Protein AF-A0AAV1JZH8-F1 (afdb_monomer_lite)

Radius of gyration: 17.76 Å; chains: 1; bounding box: 53×22×34 Å

Organism: NCBI:txid320188

Structure (mmCIF, N/CA/C/O backbone):
data_AF-A0AAV1JZH8-F1
#
_entry.id   AF-A0AAV1JZH8-F1
#
loop_
_atom_site.group_PDB
_atom_site.id
_atom_site.type_symbol
_atom_site.label_atom_id
_atom_site.label_alt_id
_atom_site.label_comp_id
_atom_site.label_asym_id
_atom_site.label_entity_id
_atom_site.label_seq_id
_atom_site.pdbx_PDB_ins_code
_atom_site.Cartn_x
_atom_site.Cartn_y
_atom_site.Cartn_z
_atom_site.occupancy
_atom_site.B_iso_or_equiv
_atom_site.auth_seq_id
_atom_site.auth_comp_id
_atom_site.auth_asym_id
_atom_site.auth_atom_id
_atom_site.pdbx_PDB_model_num
ATOM 1 N N . MET A 1 1 ? 17.231 -4.156 -9.363 1.00 76.31 1 MET A N 1
ATOM 2 C CA . MET A 1 1 ? 16.374 -5.306 -8.997 1.00 76.31 1 MET A CA 1
ATOM 3 C C . MET A 1 1 ? 15.037 -5.350 -9.743 1.00 76.31 1 MET A C 1
ATOM 5 O O . MET A 1 1 ? 14.865 -6.293 -10.503 1.00 76.31 1 MET A O 1
ATOM 9 N N . PRO A 1 2 ? 14.089 -4.387 -9.628 1.00 82.50 2 PRO A N 1
ATOM 10 C CA . PRO A 1 2 ? 12.781 -4.537 -10.291 1.00 82.50 2 PRO A CA 1
ATOM 11 C C . PRO A 1 2 ? 12.890 -4.527 -11.824 1.00 82.50 2 PRO A C 1
ATOM 13 O O . PRO A 1 2 ? 12.332 -5.389 -12.491 1.00 82.50 2 PRO A O 1
ATOM 16 N N . LYS A 1 3 ? 13.713 -3.627 -12.375 1.00 83.88 3 LYS A N 1
ATOM 17 C CA . LYS A 1 3 ? 14.014 -3.569 -13.810 1.00 83.88 3 LYS A CA 1
ATOM 18 C C . LYS A 1 3 ? 14.647 -4.858 -14.345 1.00 83.88 3 LYS A C 1
ATOM 20 O O . LYS A 1 3 ? 14.276 -5.288 -15.430 1.00 83.88 3 LYS A O 1
ATOM 25 N N . GLU A 1 4 ? 15.575 -5.481 -13.611 1.00 87.25 4 GLU A N 1
ATOM 26 C CA . GLU A 1 4 ? 16.209 -6.738 -14.049 1.00 87.25 4 GLU A CA 1
ATOM 27 C C . GLU A 1 4 ? 15.197 -7.887 -14.119 1.00 87.25 4 GLU A C 1
ATOM 29 O O . GLU A 1 4 ? 15.173 -8.601 -15.116 1.00 87.25 4 GLU A O 1
ATOM 34 N N . ILE A 1 5 ? 1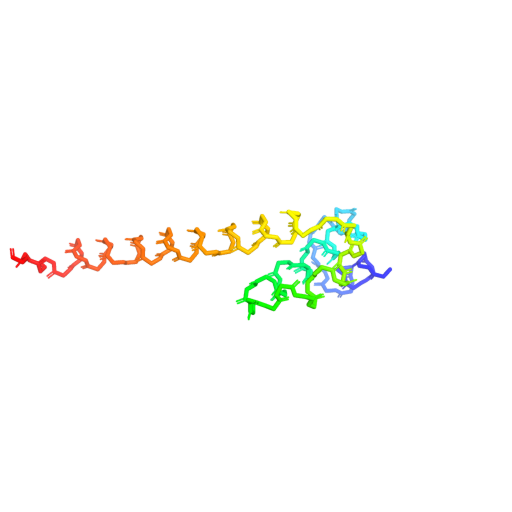4.322 -8.023 -13.113 1.00 87.56 5 ILE A N 1
ATOM 35 C CA . ILE A 1 5 ? 13.259 -9.044 -13.091 1.00 87.56 5 ILE A CA 1
ATOM 36 C C . ILE A 1 5 ? 12.326 -8.864 -14.293 1.00 87.56 5 ILE A C 1
ATOM 38 O O . ILE A 1 5 ? 12.032 -9.810 -15.013 1.00 87.56 5 ILE A O 1
ATOM 42 N N . VAL A 1 6 ? 11.886 -7.632 -14.534 1.00 88.38 6 VAL A N 1
ATOM 43 C CA . VAL A 1 6 ? 10.933 -7.298 -15.600 1.00 88.38 6 VAL A CA 1
ATOM 44 C C . VAL A 1 6 ? 11.570 -7.450 -16.986 1.00 88.38 6 VAL A C 1
ATOM 46 O O . VAL A 1 6 ? 10.914 -7.925 -17.908 1.00 88.38 6 VAL A O 1
ATOM 49 N N . THR A 1 7 ? 12.863 -7.131 -17.116 1.00 88.62 7 THR A N 1
ATOM 50 C CA . THR A 1 7 ? 13.645 -7.381 -18.340 1.00 88.62 7 THR A CA 1
ATOM 51 C C . THR A 1 7 ? 13.786 -8.879 -18.599 1.00 88.62 7 THR A C 1
ATOM 53 O O . THR A 1 7 ? 13.570 -9.322 -19.718 1.00 88.62 7 THR A O 1
ATOM 56 N N . PHE A 1 8 ? 14.094 -9.673 -17.568 1.00 91.94 8 PHE A N 1
ATOM 57 C CA . PHE A 1 8 ? 14.171 -11.131 -17.677 1.00 91.94 8 PHE A CA 1
ATOM 58 C C . PHE A 1 8 ? 12.829 -11.753 -18.097 1.00 91.94 8 PHE A C 1
ATOM 60 O O . PHE A 1 8 ? 12.801 -12.674 -18.908 1.00 91.94 8 PHE A O 1
ATOM 67 N N . LEU A 1 9 ? 11.716 -11.221 -17.587 1.00 92.56 9 LEU A N 1
ATOM 68 C CA . LEU A 1 9 ? 10.360 -11.654 -17.936 1.00 92.56 9 LEU A CA 1
ATOM 69 C C . LEU A 1 9 ? 9.846 -11.082 -19.275 1.00 92.56 9 LEU A C 1
ATOM 71 O O . LEU A 1 9 ? 8.714 -11.378 -19.650 1.00 92.56 9 LEU A O 1
ATOM 75 N N . ASN A 1 10 ? 10.648 -10.289 -20.002 1.00 91.12 10 ASN A N 1
ATOM 76 C CA . ASN A 1 10 ? 10.274 -9.614 -21.255 1.00 91.12 10 ASN A CA 1
ATOM 77 C C . ASN A 1 10 ? 8.991 -8.768 -21.164 1.00 91.12 10 ASN A C 1
ATOM 79 O O . ASN A 1 10 ? 8.209 -8.686 -22.113 1.00 91.12 10 ASN A O 1
ATOM 83 N N . PHE A 1 11 ? 8.765 -8.110 -20.027 1.00 87.12 11 PHE A N 1
ATOM 84 C CA . PHE A 1 11 ? 7.645 -7.185 -19.895 1.00 87.12 11 PHE A CA 1
ATOM 85 C C . PHE A 1 11 ? 7.922 -5.848 -20.604 1.00 87.12 11 PHE A C 1
ATOM 87 O O . PHE A 1 11 ? 9.061 -5.361 -20.596 1.00 87.12 11 PHE A O 1
ATOM 94 N N . PRO A 1 12 ? 6.886 -5.225 -21.198 1.00 86.44 12 PRO A N 1
ATOM 95 C CA . PRO A 1 12 ? 7.012 -3.907 -21.805 1.00 86.44 12 PRO A CA 1
ATOM 96 C C . PRO A 1 12 ? 7.370 -2.850 -20.751 1.00 86.44 12 PRO A C 1
ATOM 98 O O . PRO A 1 12 ? 7.077 -3.005 -19.568 1.00 86.44 12 PRO A O 1
ATOM 101 N N . GLU A 1 13 ? 8.010 -1.765 -21.193 1.00 85.81 13 GLU A N 1
ATOM 102 C CA . GLU A 1 13 ? 8.303 -0.594 -20.355 1.00 85.81 13 GLU A CA 1
ATOM 103 C C . GLU A 1 13 ? 9.076 -0.906 -19.057 1.00 85.81 13 GLU A C 1
ATOM 105 O O . GLU A 1 13 ? 8.865 -0.282 -18.020 1.00 85.81 13 GLU A O 1
ATOM 110 N N . ALA A 1 14 ? 10.061 -1.814 -19.100 1.00 84.06 14 ALA A N 1
ATOM 111 C CA . ALA A 1 14 ? 10.873 -2.191 -17.930 1.00 84.06 14 ALA A CA 1
ATOM 112 C C . ALA A 1 14 ? 11.502 -1.007 -17.158 1.00 84.06 14 ALA A C 1
ATOM 114 O O . ALA A 1 14 ? 11.830 -1.123 -15.977 1.00 84.06 14 ALA A O 1
ATOM 115 N N . ARG A 1 15 ? 11.658 0.151 -17.812 1.00 83.44 15 ARG A N 1
ATOM 116 C CA . ARG A 1 15 ? 12.109 1.415 -17.207 1.00 83.44 15 ARG A CA 1
ATOM 117 C C . ARG A 1 15 ? 11.131 2.013 -16.186 1.00 83.44 15 ARG A C 1
ATOM 119 O O . ARG A 1 15 ? 11.581 2.730 -15.297 1.00 83.44 15 ARG A O 1
ATOM 126 N N . GLU A 1 16 ? 9.838 1.722 -16.292 1.00 84.25 16 GLU A N 1
ATOM 127 C CA . GLU A 1 16 ? 8.793 2.231 -15.391 1.00 84.25 16 GLU A CA 1
ATOM 128 C C . GLU A 1 16 ? 8.746 1.458 -14.066 1.00 84.25 16 GLU A C 1
ATOM 130 O O . GLU A 1 16 ? 8.309 1.975 -13.033 1.00 84.25 16 GLU A O 1
ATOM 135 N N . TYR A 1 17 ? 9.294 0.240 -14.059 1.00 82.75 17 TYR A N 1
ATOM 136 C CA . TYR A 1 17 ? 9.398 -0.615 -12.884 1.00 82.75 17 TYR A CA 1
ATOM 137 C C . TYR A 1 17 ? 10.565 -0.169 -12.002 1.00 82.75 17 TYR A C 1
ATOM 139 O O . TYR A 1 17 ? 11.669 -0.721 -11.994 1.00 82.75 17 TYR A O 1
ATOM 147 N N . THR A 1 18 ? 10.308 0.891 -11.245 1.00 88.50 18 THR A N 1
ATOM 148 C CA . THR A 1 18 ? 11.241 1.474 -10.279 1.00 88.50 18 THR A CA 1
ATOM 149 C C . THR A 1 18 ? 11.091 0.833 -8.898 1.00 88.50 18 THR A C 1
ATOM 151 O O . THR A 1 18 ? 10.086 0.189 -8.590 1.00 88.50 18 THR A O 1
ATOM 154 N N . GLY A 1 19 ? 12.051 1.076 -7.999 1.00 86.75 19 GLY A N 1
ATOM 155 C CA . GLY A 1 19 ? 11.916 0.672 -6.594 1.00 86.75 19 GLY A CA 1
ATOM 156 C C . GLY A 1 19 ? 10.661 1.238 -5.914 1.00 86.75 19 GLY A C 1
ATOM 157 O O . GLY A 1 19 ? 10.103 0.596 -5.031 1.00 86.75 19 GLY A O 1
ATOM 158 N N . TYR A 1 20 ? 10.170 2.401 -6.358 1.00 86.94 20 TYR A N 1
ATOM 159 C CA . TYR A 1 20 ? 8.921 2.980 -5.865 1.00 86.94 20 TYR A CA 1
ATOM 160 C C . TYR A 1 20 ? 7.705 2.117 -6.231 1.00 86.94 20 TYR A C 1
ATOM 162 O O . TYR A 1 20 ? 6.916 1.789 -5.347 1.00 86.94 20 TYR A O 1
ATOM 170 N N . SER A 1 21 ? 7.597 1.684 -7.494 1.00 86.94 21 SER A N 1
ATOM 171 C CA . SER A 1 21 ? 6.514 0.795 -7.954 1.00 86.94 21 SER A CA 1
ATOM 172 C C . SER A 1 21 ? 6.494 -0.537 -7.194 1.00 86.94 21 SER A C 1
ATOM 174 O O . SER A 1 21 ? 5.431 -1.019 -6.800 1.00 86.94 21 SER A O 1
ATOM 176 N N . PHE A 1 22 ? 7.676 -1.082 -6.892 1.00 88.44 22 PHE A N 1
ATOM 177 C CA . PHE A 1 22 ? 7.823 -2.317 -6.127 1.00 88.44 22 PHE A CA 1
ATOM 178 C C . PHE A 1 22 ? 7.362 -2.147 -4.672 1.00 88.44 22 PHE A C 1
ATOM 180 O O . PHE A 1 22 ? 6.575 -2.951 -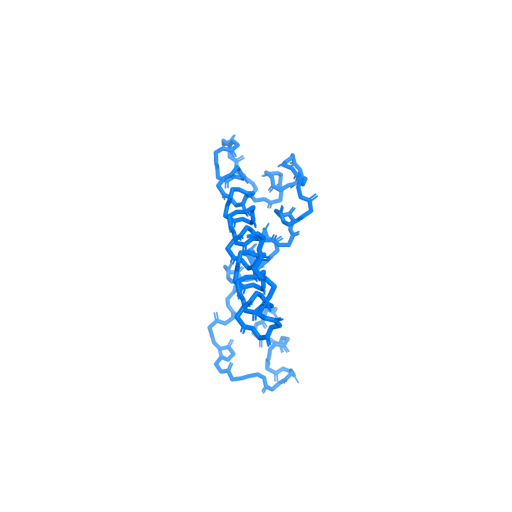4.177 1.00 88.44 22 PHE A O 1
ATOM 187 N N . ARG A 1 23 ? 7.772 -1.057 -4.000 1.00 90.81 23 ARG A N 1
ATOM 188 C CA . ARG A 1 23 ? 7.304 -0.736 -2.638 1.00 90.81 23 ARG A CA 1
ATOM 189 C C . ARG A 1 23 ? 5.793 -0.519 -2.581 1.00 90.81 23 ARG A C 1
ATOM 191 O O . ARG A 1 23 ? 5.149 -1.048 -1.683 1.00 90.81 23 ARG A O 1
ATOM 198 N N . ARG A 1 24 ? 5.226 0.223 -3.540 1.00 91.44 24 ARG A N 1
ATOM 199 C CA . ARG A 1 24 ? 3.770 0.430 -3.656 1.00 91.44 24 ARG A CA 1
ATOM 200 C C . ARG A 1 24 ? 3.033 -0.896 -3.815 1.00 91.44 24 ARG A C 1
ATOM 202 O O . ARG A 1 24 ? 2.088 -1.141 -3.079 1.00 91.44 24 ARG A O 1
ATOM 209 N N . SER A 1 25 ? 3.499 -1.763 -4.712 1.00 92.06 25 SER A N 1
ATOM 210 C CA . SER A 1 25 ? 2.889 -3.081 -4.936 1.00 92.06 25 SER A CA 1
ATOM 211 C C . SER A 1 25 ? 2.937 -3.952 -3.676 1.00 92.06 25 SER A C 1
ATOM 213 O O . SER A 1 25 ? 1.939 -4.558 -3.304 1.00 92.06 25 SER A O 1
ATOM 215 N N . SER A 1 26 ? 4.068 -3.953 -2.966 1.00 93.06 26 SER A N 1
ATOM 216 C CA . SER A 1 26 ? 4.218 -4.669 -1.694 1.00 93.06 26 SER A CA 1
ATOM 217 C C . SER A 1 26 ? 3.293 -4.125 -0.593 1.00 93.06 26 SER A C 1
ATOM 219 O O . SER A 1 26 ? 2.667 -4.899 0.130 1.00 93.06 26 SER A O 1
ATOM 221 N N . ALA A 1 27 ? 3.143 -2.800 -0.490 1.00 95.06 27 ALA A N 1
ATOM 222 C CA . ALA A 1 27 ? 2.205 -2.174 0.442 1.00 95.06 27 ALA A CA 1
ATOM 223 C C . ALA A 1 27 ? 0.741 -2.533 0.131 1.00 95.06 27 ALA A C 1
ATOM 225 O O . ALA A 1 27 ? -0.005 -2.841 1.055 1.00 95.06 27 ALA A O 1
ATOM 226 N N . ILE A 1 28 ? 0.344 -2.556 -1.148 1.00 95.00 28 ILE A N 1
ATOM 227 C CA . ILE A 1 28 ? -1.004 -2.977 -1.572 1.00 95.00 28 ILE A CA 1
ATOM 228 C C . ILE A 1 28 ? -1.271 -4.430 -1.155 1.00 95.00 28 ILE A C 1
ATOM 230 O O . ILE A 1 28 ? -2.279 -4.697 -0.510 1.00 95.00 28 ILE A O 1
ATOM 234 N N . LEU A 1 29 ? -0.338 -5.353 -1.423 1.00 94.50 29 LEU A N 1
ATOM 235 C CA . LEU A 1 29 ? -0.479 -6.762 -1.023 1.00 94.50 29 LEU A CA 1
ATOM 236 C C . LEU A 1 29 ? -0.654 -6.925 0.494 1.00 94.50 29 LEU A C 1
ATOM 238 O O . LEU A 1 29 ? -1.454 -7.736 0.959 1.00 94.50 29 LEU A O 1
ATOM 242 N N . LEU A 1 30 ? 0.081 -6.140 1.285 1.00 95.25 30 LEU A N 1
A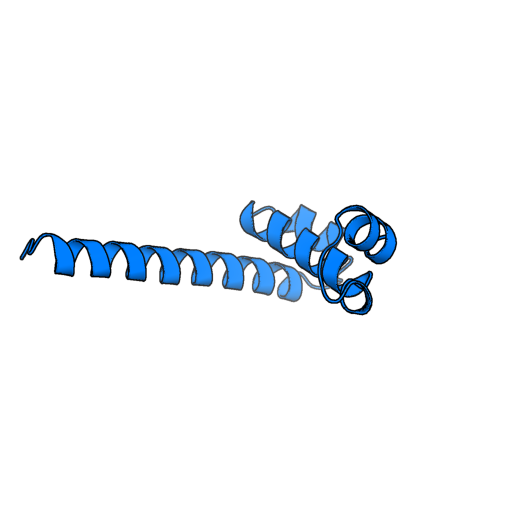TOM 243 C CA . LEU A 1 30 ? -0.070 -6.134 2.739 1.00 95.25 30 LEU A CA 1
ATOM 244 C C . LEU A 1 30 ? -1.395 -5.502 3.184 1.00 95.25 30 LEU A C 1
ATOM 246 O O . LEU A 1 30 ? -2.001 -5.989 4.139 1.00 95.25 30 LEU A O 1
ATOM 250 N N . ALA A 1 31 ? -1.868 -4.462 2.503 1.00 96.00 31 ALA A N 1
ATOM 251 C CA . ALA A 1 31 ? -3.159 -3.842 2.780 1.00 96.00 31 ALA A CA 1
ATOM 252 C C . ALA A 1 31 ? -4.327 -4.797 2.511 1.00 96.00 31 ALA A C 1
ATOM 254 O O . ALA A 1 31 ? -5.239 -4.888 3.333 1.00 96.00 31 ALA A O 1
ATOM 255 N N . ASP A 1 32 ? -4.247 -5.588 1.439 1.00 94.56 32 ASP A N 1
ATOM 256 C CA . ASP A 1 32 ? -5.247 -6.607 1.110 1.00 94.56 32 ASP A CA 1
ATOM 257 C C . ASP A 1 32 ? -5.370 -7.687 2.196 1.00 94.56 32 ASP A C 1
ATOM 259 O O . ASP A 1 32 ? -6.461 -8.224 2.405 1.00 94.56 32 ASP A O 1
ATOM 263 N N . SER A 1 33 ? -4.290 -7.948 2.945 1.00 92.25 33 SER A N 1
ATOM 264 C CA . SER A 1 33 ? -4.295 -8.857 4.102 1.00 92.25 33 SER A CA 1
ATOM 265 C C . SER A 1 33 ? -4.921 -8.263 5.376 1.00 92.25 33 SER A C 1
ATOM 267 O O . SER A 1 33 ? -5.167 -8.993 6.333 1.00 92.25 33 SER A O 1
ATOM 269 N N . GLY A 1 34 ? -5.160 -6.945 5.424 1.00 88.62 34 GLY A N 1
ATOM 270 C CA . GLY A 1 34 ? -5.701 -6.239 6.595 1.00 88.62 34 GLY A CA 1
ATOM 271 C C . GLY A 1 34 ? -4.711 -6.038 7.753 1.00 88.62 34 GLY A C 1
ATOM 272 O O . GLY A 1 34 ? -5.092 -5.559 8.822 1.00 88.62 34 GLY A O 1
ATOM 273 N N . ALA A 1 35 ? -3.432 -6.377 7.577 1.00 91.50 35 ALA A N 1
ATOM 274 C CA . ALA A 1 35 ? -2.428 -6.315 8.638 1.00 91.50 35 ALA A CA 1
ATOM 275 C C . ALA A 1 35 ? -1.852 -4.894 8.843 1.00 91.50 35 ALA A C 1
ATOM 277 O O . ALA A 1 35 ? -0.717 -4.614 8.452 1.00 91.50 35 ALA A O 1
ATOM 278 N N . LEU A 1 36 ? -2.599 -4.001 9.510 1.00 92.62 36 LEU A N 1
ATOM 279 C CA . LEU A 1 36 ? -2.236 -2.582 9.705 1.00 92.62 36 LEU A CA 1
ATOM 280 C C . LEU A 1 36 ? -0.829 -2.362 10.290 1.00 92.62 36 LEU A C 1
ATOM 282 O O . LEU A 1 36 ? -0.048 -1.578 9.751 1.00 92.62 36 LEU A O 1
ATOM 286 N N . LEU A 1 37 ? -0.481 -3.043 11.387 1.00 92.62 37 LEU A N 1
ATOM 287 C CA . LEU A 1 37 ? 0.818 -2.852 12.048 1.00 92.62 37 LEU A CA 1
ATOM 288 C C . LEU A 1 37 ? 1.983 -3.315 11.163 1.00 92.62 37 LEU A C 1
ATOM 290 O O . LEU A 1 37 ? 3.017 -2.649 11.098 1.00 92.62 37 LEU A O 1
ATOM 294 N N . THR A 1 38 ? 1.809 -4.441 10.471 1.00 95.06 38 THR A N 1
ATOM 295 C CA . THR A 1 38 ? 2.796 -4.979 9.528 1.00 95.06 38 THR A CA 1
ATOM 296 C C . THR A 1 38 ? 2.978 -4.034 8.349 1.00 95.06 38 THR A C 1
ATOM 298 O O . THR A 1 38 ? 4.109 -3.704 8.007 1.00 95.06 38 THR A O 1
ATOM 301 N N . LEU A 1 39 ? 1.877 -3.536 7.785 1.00 95.75 39 LEU A N 1
ATOM 302 C CA . LEU A 1 39 ? 1.876 -2.567 6.697 1.00 95.75 39 LEU A CA 1
ATOM 303 C C . LEU A 1 39 ? 2.569 -1.257 7.099 1.00 95.75 39 LEU A C 1
ATOM 305 O O . LEU A 1 39 ? 3.443 -0.778 6.379 1.00 95.75 39 LEU A O 1
ATOM 309 N N . LYS A 1 40 ? 2.260 -0.717 8.284 1.00 95.56 40 LYS A N 1
ATOM 310 C CA . LYS A 1 40 ? 2.908 0.491 8.813 1.00 95.56 40 LYS A CA 1
ATOM 311 C C . LYS A 1 40 ? 4.418 0.310 8.976 1.00 95.56 40 LYS A C 1
ATOM 313 O O . LYS A 1 40 ? 5.189 1.170 8.552 1.00 95.56 40 LYS A O 1
ATOM 318 N N . ARG A 1 41 ? 4.843 -0.815 9.564 1.00 94.94 41 ARG A N 1
ATOM 319 C CA . ARG A 1 41 ? 6.266 -1.160 9.724 1.00 94.94 41 ARG A CA 1
ATOM 320 C C . ARG A 1 41 ? 6.956 -1.340 8.374 1.00 94.94 41 ARG A C 1
ATOM 322 O O . ARG A 1 41 ? 8.062 -0.844 8.202 1.00 94.94 41 ARG A O 1
ATOM 329 N N . HIS A 1 42 ? 6.295 -1.999 7.424 1.00 94.25 42 HIS A N 1
ATOM 330 C CA . HIS A 1 42 ? 6.808 -2.217 6.074 1.00 94.25 42 HIS A CA 1
ATOM 331 C C . HIS A 1 42 ? 7.003 -0.904 5.306 1.00 94.25 42 HIS A C 1
ATOM 333 O O . HIS A 1 42 ? 8.031 -0.714 4.660 1.00 94.25 42 HIS A O 1
ATOM 339 N N . GLY A 1 43 ? 6.035 0.010 5.399 1.00 91.75 43 GLY A N 1
ATOM 340 C CA . GLY A 1 43 ? 6.113 1.329 4.773 1.00 91.75 43 GLY A CA 1
ATOM 341 C C . GLY A 1 43 ? 7.072 2.296 5.471 1.00 91.75 43 GLY A C 1
ATOM 342 O O . GLY A 1 43 ? 7.451 3.304 4.878 1.00 91.75 43 GLY A O 1
ATOM 343 N N . GLY A 1 44 ? 7.470 2.005 6.716 1.00 93.50 44 GLY A N 1
ATOM 344 C CA . GLY A 1 44 ? 8.304 2.892 7.529 1.00 93.50 44 GLY A CA 1
ATOM 345 C C . GLY A 1 44 ? 7.606 4.208 7.884 1.00 93.50 44 GLY A C 1
ATOM 346 O O . GLY A 1 44 ? 8.272 5.226 8.067 1.00 93.50 44 GLY A O 1
ATOM 347 N N . TRP A 1 45 ? 6.269 4.220 7.938 1.00 93.88 45 TRP A N 1
ATOM 348 C CA . TRP A 1 45 ? 5.508 5.454 8.132 1.00 93.88 45 TRP A CA 1
ATOM 349 C C . TRP A 1 45 ? 5.378 5.828 9.616 1.00 93.88 45 TRP A C 1
ATOM 351 O O . TRP A 1 45 ? 5.040 4.972 10.441 1.00 93.88 45 TRP A O 1
ATOM 361 N N . PRO A 1 46 ? 5.586 7.112 9.973 1.00 89.12 46 PRO A N 1
ATOM 362 C CA . PRO A 1 46 ? 5.495 7.567 11.361 1.00 89.12 46 PRO A CA 1
ATOM 363 C C . PRO A 1 46 ? 4.044 7.554 11.870 1.00 89.12 46 PRO A C 1
ATOM 365 O O . PRO A 1 46 ? 3.757 7.070 12.969 1.00 89.12 46 PRO A O 1
ATOM 368 N N . SER A 1 47 ? 3.103 8.008 11.039 1.00 91.62 47 SER A N 1
ATOM 369 C CA . SER A 1 47 ? 1.666 7.930 11.314 1.00 91.62 47 SER A CA 1
ATOM 370 C C . SER A 1 47 ? 1.062 6.643 10.753 1.00 91.62 47 SER A C 1
ATOM 372 O O . SER A 1 47 ? 1.557 6.081 9.777 1.00 91.62 47 SER A O 1
ATOM 374 N N . SER A 1 48 ? -0.026 6.183 11.371 1.00 93.50 48 SER A N 1
ATOM 375 C CA . SER A 1 48 ? -0.843 5.093 10.829 1.00 93.50 48 SER A CA 1
ATOM 376 C C . SER A 1 48 ? -1.714 5.544 9.655 1.00 93.50 48 SER A C 1
ATOM 378 O O . SER A 1 48 ? -2.093 4.697 8.860 1.00 93.50 48 SER A O 1
ATOM 380 N N . SER A 1 49 ? -1.945 6.851 9.481 1.00 95.56 49 SER A N 1
ATOM 381 C CA . SER A 1 49 ? -2.861 7.393 8.465 1.00 95.56 49 SER A CA 1
ATOM 382 C C . SER A 1 49 ? -2.541 6.922 7.044 1.00 95.56 49 SER A C 1
ATOM 384 O O . SER A 1 49 ? -3.445 6.577 6.298 1.00 95.56 49 SER A O 1
ATOM 386 N N . VAL A 1 50 ? -1.254 6.833 6.683 1.00 93.81 50 VAL A N 1
ATOM 387 C CA . VAL A 1 50 ? -0.853 6.337 5.355 1.00 93.81 50 VAL A CA 1
ATOM 388 C C . VAL A 1 50 ? -1.181 4.848 5.205 1.00 93.81 50 VAL A C 1
ATOM 390 O O . VAL A 1 50 ? -1.688 4.430 4.175 1.00 93.81 50 VAL A O 1
ATOM 393 N N . ALA A 1 51 ? -0.935 4.030 6.234 1.00 95.19 51 ALA A N 1
ATOM 394 C CA . ALA A 1 51 ? -1.277 2.606 6.200 1.00 95.19 51 ALA A CA 1
ATOM 395 C C . ALA A 1 51 ? -2.800 2.378 6.188 1.00 95.19 51 ALA A C 1
ATOM 397 O O . ALA A 1 51 ? -3.280 1.467 5.518 1.00 95.19 51 ALA A O 1
ATOM 398 N N . GLU A 1 52 ? -3.548 3.211 6.913 1.00 95.62 52 GLU A N 1
ATOM 399 C CA . GLU A 1 52 ? -5.012 3.213 6.927 1.00 95.62 52 GLU A CA 1
ATOM 400 C C . GLU A 1 52 ? -5.585 3.559 5.551 1.00 95.62 52 GLU A C 1
ATOM 402 O O . GLU A 1 52 ? -6.505 2.881 5.108 1.00 95.62 52 GLU A O 1
ATOM 407 N N . GLU A 1 53 ? -5.007 4.535 4.845 1.00 95.25 53 GLU A N 1
ATOM 408 C CA . GLU A 1 53 ? -5.402 4.898 3.478 1.00 95.25 53 GLU A CA 1
ATOM 409 C C . GLU A 1 53 ? -5.273 3.708 2.517 1.00 95.25 53 GLU A C 1
ATOM 411 O O . GLU A 1 53 ? -6.231 3.371 1.829 1.00 95.25 53 GLU A O 1
ATOM 416 N N . TYR A 1 54 ? -4.146 2.986 2.540 1.00 95.56 54 TYR A N 1
ATOM 417 C CA . TYR A 1 54 ? -3.987 1.771 1.727 1.00 95.56 54 TYR A CA 1
ATOM 418 C C . TYR A 1 54 ? -5.046 0.698 2.043 1.00 95.56 54 TYR A C 1
ATOM 420 O O . TYR A 1 54 ? -5.533 0.023 1.133 1.00 95.56 54 TYR A O 1
ATOM 428 N N . ILE A 1 55 ? -5.403 0.513 3.319 1.00 95.81 55 ILE A N 1
ATOM 429 C CA . ILE A 1 55 ? -6.446 -0.446 3.724 1.00 95.81 55 ILE A CA 1
ATOM 430 C C . ILE A 1 55 ? -7.823 0.030 3.259 1.00 95.81 55 ILE A C 1
ATOM 432 O O . ILE A 1 55 ? -8.611 -0.772 2.759 1.00 95.81 55 ILE A O 1
ATOM 436 N N . TYR A 1 56 ? -8.109 1.322 3.404 1.00 96.06 56 TYR A N 1
ATOM 437 C CA . TYR A 1 56 ? -9.354 1.923 2.949 1.00 96.06 56 TYR A CA 1
ATOM 438 C C . TYR A 1 56 ? -9.523 1.767 1.435 1.00 96.06 56 TYR A C 1
ATOM 440 O O . TYR A 1 56 ? -10.563 1.290 0.983 1.00 96.06 56 TYR A O 1
ATOM 448 N N . ASP A 1 57 ? -8.480 2.063 0.659 1.00 96.06 57 ASP A N 1
ATOM 449 C CA . ASP A 1 57 ? -8.471 1.874 -0.791 1.00 96.06 57 ASP A CA 1
ATOM 450 C C . ASP A 1 57 ? -8.689 0.404 -1.177 1.00 96.06 57 ASP A C 1
ATOM 452 O O . ASP A 1 57 ? -9.475 0.112 -2.081 1.00 96.06 57 ASP A O 1
ATOM 456 N N . SER A 1 58 ? -8.059 -0.538 -0.463 1.00 96.12 58 SER A N 1
ATOM 457 C CA . SER A 1 58 ? -8.281 -1.978 -0.660 1.00 96.12 58 SER A CA 1
ATOM 458 C C . SER A 1 58 ? -9.743 -2.372 -0.412 1.00 96.12 58 SER A C 1
ATOM 460 O O . SER A 1 58 ? -10.349 -3.086 -1.217 1.00 96.12 58 SER A O 1
ATOM 462 N N . LEU A 1 59 ? -10.341 -1.899 0.687 1.00 96.69 59 LEU A N 1
ATOM 463 C CA . LEU A 1 59 ? -11.741 -2.169 1.028 1.00 96.69 59 LEU A CA 1
ATOM 464 C C . LEU A 1 59 ? -12.696 -1.588 -0.010 1.00 96.69 59 LEU A C 1
ATOM 466 O O . LEU A 1 59 ? -13.558 -2.308 -0.516 1.00 96.69 59 LEU A O 1
ATOM 470 N N . ARG A 1 60 ? -12.489 -0.324 -0.379 1.00 97.31 60 ARG A N 1
ATOM 471 C CA . ARG A 1 60 ? -13.280 0.359 -1.397 1.00 97.31 60 ARG A CA 1
ATOM 472 C C . ARG A 1 60 ? -13.206 -0.367 -2.740 1.00 97.31 60 ARG A C 1
ATOM 474 O O . ARG A 1 60 ? -14.234 -0.604 -3.365 1.00 97.31 60 ARG A O 1
ATOM 481 N N . ASN A 1 61 ? -12.015 -0.779 -3.170 1.00 96.19 61 ASN A N 1
ATOM 482 C CA . ASN A 1 61 ? -11.848 -1.507 -4.427 1.00 96.19 61 ASN A CA 1
ATOM 483 C C . ASN A 1 61 ? -12.571 -2.868 -4.399 1.00 96.19 61 ASN A C 1
ATOM 485 O O . ASN A 1 61 ? -13.235 -3.242 -5.367 1.00 96.19 61 ASN A O 1
ATOM 489 N N . LYS A 1 62 ? -12.509 -3.594 -3.273 1.00 95.19 62 LYS A N 1
ATOM 490 C CA . LYS A 1 62 ? -13.269 -4.843 -3.082 1.00 95.19 62 LYS A CA 1
ATOM 491 C C . LYS A 1 62 ? -14.782 -4.613 -3.156 1.00 95.19 62 LYS A C 1
ATOM 493 O O . LYS A 1 62 ? -15.480 -5.396 -3.801 1.00 95.19 62 LYS A O 1
ATOM 498 N N . GLU A 1 63 ? -15.284 -3.544 -2.545 1.00 97.50 63 GLU A N 1
ATOM 499 C CA . GLU A 1 63 ? -16.701 -3.167 -2.592 1.00 97.50 63 GLU A CA 1
ATOM 500 C C . GLU A 1 63 ? -17.155 -2.797 -4.012 1.00 97.50 63 GLU A C 1
ATOM 502 O O . GLU A 1 63 ? -18.183 -3.290 -4.489 1.00 97.50 63 GLU A O 1
ATOM 507 N N . GLU A 1 64 ? -16.369 -1.990 -4.727 1.00 97.06 64 GLU A N 1
ATOM 508 C CA . GLU A 1 64 ? -16.651 -1.599 -6.111 1.00 97.06 64 GLU A CA 1
ATOM 509 C C . GLU A 1 64 ? -16.686 -2.821 -7.043 1.00 97.06 64 GLU A C 1
ATOM 511 O O . GLU A 1 64 ? -17.608 -2.964 -7.854 1.00 97.06 64 GLU A O 1
ATOM 516 N N . ILE A 1 65 ? -15.724 -3.740 -6.910 1.00 96.19 65 ILE A N 1
ATOM 517 C CA . ILE A 1 65 ? -15.679 -4.986 -7.687 1.00 96.19 65 ILE A CA 1
ATOM 518 C C . ILE A 1 65 ? -16.883 -5.874 -7.355 1.00 96.19 65 ILE A C 1
ATOM 520 O O . ILE A 1 65 ? -17.571 -6.328 -8.272 1.00 96.19 65 ILE A O 1
ATOM 524 N N . SER A 1 66 ? -17.182 -6.079 -6.069 1.00 96.50 66 SER A N 1
ATOM 525 C CA . SER A 1 66 ? -18.336 -6.869 -5.619 1.00 96.50 66 SER A CA 1
ATOM 526 C C . SER A 1 66 ? -19.653 -6.316 -6.175 1.00 96.50 66 SER A C 1
ATOM 528 O O . SER A 1 66 ? -20.470 -7.055 -6.735 1.00 96.50 66 SER A O 1
ATOM 530 N N . SER A 1 67 ? -19.821 -4.993 -6.126 1.00 95.81 67 SER A N 1
ATOM 531 C CA . SER A 1 67 ? -20.993 -4.295 -6.660 1.00 95.81 67 SER A CA 1
ATOM 532 C C . SER A 1 67 ? -21.132 -4.473 -8.171 1.00 95.81 67 SER A C 1
ATOM 534 O O . SER A 1 67 ? -22.232 -4.705 -8.675 1.00 95.81 67 SER A O 1
ATOM 536 N N . ARG A 1 68 ? -20.021 -4.392 -8.917 1.00 95.56 68 ARG A N 1
ATOM 537 C CA . ARG A 1 68 ? -20.008 -4.611 -10.372 1.00 95.56 68 ARG A CA 1
ATOM 538 C C . ARG A 1 68 ? -20.381 -6.045 -10.733 1.00 95.56 68 ARG A C 1
ATOM 540 O O . ARG A 1 68 ? -21.192 -6.237 -11.636 1.00 95.56 68 ARG A O 1
ATOM 547 N N . ILE A 1 69 ? -19.827 -7.032 -10.028 1.00 94.00 69 ILE A N 1
ATOM 548 C CA . ILE A 1 69 ? -20.144 -8.451 -10.240 1.00 94.00 69 ILE A CA 1
ATOM 549 C C . ILE A 1 69 ? -21.628 -8.698 -9.967 1.00 94.00 69 ILE A C 1
ATOM 551 O O . ILE A 1 69 ? -22.335 -9.206 -10.835 1.00 94.00 69 ILE A O 1
ATOM 555 N N . THR A 1 70 ? -22.115 -8.263 -8.805 1.00 94.12 70 THR A N 1
ATOM 556 C CA . THR A 1 70 ? -23.514 -8.426 -8.388 1.00 94.12 70 THR A CA 1
ATOM 557 C C . THR A 1 70 ? -24.469 -7.799 -9.400 1.00 94.12 70 THR A C 1
ATOM 559 O O . THR A 1 70 ? -25.388 -8.459 -9.882 1.00 94.12 70 THR A O 1
ATOM 562 N N . ARG A 1 71 ? -24.214 -6.550 -9.812 1.00 92.44 71 ARG A N 1
ATOM 563 C CA . ARG A 1 71 ? -25.019 -5.860 -10.830 1.00 92.44 71 ARG A CA 1
ATOM 564 C C . ARG A 1 71 ? -25.050 -6.625 -12.153 1.00 92.44 71 ARG A C 1
ATOM 566 O O . ARG A 1 71 ? -26.122 -6.790 -12.726 1.00 92.44 71 ARG A O 1
ATOM 573 N N . ASN A 1 72 ? -23.903 -7.108 -12.626 1.00 88.38 72 ASN A N 1
ATOM 574 C CA . ASN A 1 72 ? -23.825 -7.857 -13.880 1.00 88.38 72 ASN A CA 1
ATOM 575 C C . ASN A 1 72 ? -24.587 -9.186 -13.803 1.00 88.38 72 ASN A C 1
ATOM 577 O O . ASN A 1 72 ? -25.250 -9.557 -14.769 1.00 88.38 72 ASN A O 1
ATOM 581 N N . ILE A 1 73 ? -24.553 -9.873 -12.658 1.00 87.25 73 ILE A N 1
ATOM 582 C CA . ILE A 1 73 ? -25.345 -11.088 -12.421 1.00 87.25 73 ILE A CA 1
ATOM 583 C C . ILE A 1 73 ? -26.843 -10.757 -12.445 1.00 87.25 73 ILE A C 1
ATOM 585 O O . ILE A 1 73 ? -27.584 -11.404 -13.177 1.00 87.25 73 ILE A O 1
ATOM 589 N N . HIS A 1 74 ? -27.298 -9.720 -11.733 1.00 80.12 74 HIS A N 1
ATOM 590 C CA . HIS A 1 74 ? -28.713 -9.319 -11.759 1.00 80.12 74 HIS A CA 1
ATOM 591 C C . HIS A 1 74 ? -29.200 -8.961 -13.168 1.00 80.12 74 HIS A C 1
ATOM 593 O O . HIS A 1 74 ? -30.299 -9.358 -13.549 1.00 80.12 74 HIS A O 1
ATOM 599 N N . ILE A 1 75 ? -28.382 -8.252 -13.955 1.00 75.88 75 ILE A N 1
ATOM 600 C CA . ILE A 1 75 ? -28.708 -7.919 -15.349 1.00 75.88 75 ILE A CA 1
ATOM 601 C C . ILE A 1 75 ? -28.778 -9.186 -16.213 1.00 75.88 75 ILE A C 1
ATOM 603 O O . ILE A 1 75 ? -29.694 -9.321 -17.019 1.00 75.88 75 ILE A O 1
ATOM 607 N N . THR A 1 76 ? -27.836 -10.117 -16.042 1.00 71.44 76 THR A N 1
ATOM 608 C CA . THR A 1 76 ? -27.727 -11.322 -16.885 1.00 71.44 76 THR A CA 1
ATOM 609 C C . THR A 1 76 ? -28.808 -12.355 -16.567 1.00 71.44 76 THR A C 1
ATOM 611 O O . THR A 1 76 ? -29.334 -12.992 -17.474 1.00 71.44 76 THR A O 1
ATOM 614 N N . PHE A 1 77 ? -29.154 -12.518 -15.289 1.00 74.31 77 PHE A N 1
ATOM 615 C CA . PHE A 1 77 ? -30.076 -13.560 -14.829 1.00 74.31 77 PHE A CA 1
ATOM 616 C C . PHE A 1 77 ? -31.485 -13.046 -14.511 1.00 74.31 77 PHE A C 1
ATOM 618 O O . PHE A 1 77 ? -32.346 -13.843 -14.152 1.00 74.31 77 PHE A O 1
ATOM 625 N N . GLY A 1 78 ? -31.748 -11.740 -14.647 1.00 61.41 78 GLY A N 1
ATOM 626 C CA . GLY A 1 78 ? -33.095 -11.175 -14.526 1.00 61.41 78 GLY A CA 1
ATOM 627 C C . GLY A 1 78 ? -33.790 -11.471 -13.193 1.00 61.41 78 GLY A C 1
ATOM 628 O O . GLY A 1 78 ? -35.018 -11.511 -13.144 1.00 61.41 78 GLY A O 1
ATOM 629 N N . VAL A 1 79 ? -33.033 -11.699 -12.114 1.00 61.22 79 VAL A N 1
ATOM 630 C CA . VAL A 1 79 ? -33.598 -11.960 -10.786 1.00 61.22 79 VAL A CA 1
ATOM 631 C C . VAL A 1 79 ? -34.085 -10.630 -10.217 1.00 61.22 79 VAL A C 1
ATOM 633 O O . VAL A 1 79 ? -33.299 -9.839 -9.687 1.00 61.22 79 VAL A O 1
ATOM 636 N N . LYS A 1 80 ? -35.381 -10.366 -10.404 1.00 50.97 80 LYS A N 1
ATOM 637 C CA . LYS A 1 80 ? -36.116 -9.308 -9.710 1.00 50.97 80 LYS A CA 1
ATOM 638 C C . LYS A 1 80 ? -36.435 -9.810 -8.303 1.00 50.97 80 LYS A C 1
ATOM 640 O O . LYS A 1 80 ? -37.114 -10.827 -8.176 1.00 50.97 80 LYS A O 1
ATOM 645 N N . CYS A 1 81 ? -35.897 -9.132 -7.292 1.00 57.50 81 CYS A N 1
ATOM 646 C CA . CYS A 1 81 ? -36.372 -9.264 -5.916 1.00 57.50 81 CYS A CA 1
ATOM 647 C C . CYS A 1 81 ? -37.792 -8.703 -5.79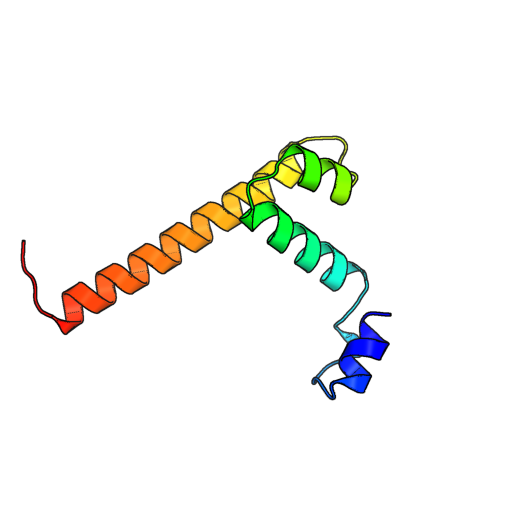7 1.00 57.50 81 CYS A C 1
ATOM 649 O O . CYS A 1 81 ? -38.077 -7.700 -6.497 1.00 57.50 81 CYS A O 1
#

Secondary structure (DSSP, 8-state):
-HHHHHHHTT-TTTTT--HHHHHHHHHHHHHHTT-HHHHHHHHT-SSSHHHHHHHHHHHHHHHHHHHHHHHHHHHHH----

pLDDT: mean 89.31, std 9.14, range [50.97, 97.5]

Sequence (81 aa):
MPKEIVTFLNFPEAREYTGYSFRRSSAILLADSGALLTLKRHGGWPSSSVAEEYIYDSLRNKEEISSRITRNIHITFGVKC

Foldseek 3Di:
DQLVVCVVVVHPPSVVRDPVVVLVVVLLVVLLVVPQVVSCVSNVPPDSVVSVVSVVVNVVVVVVVVVVVVVVCCVVVVDDD

=== Feature glossary ===
The record interleaves many kinds of information about one protein. Here is each kind framed as the question it answers.

Q: Are the domains correctly placed relative to each other?
A: Predicted aligned error is AlphaFold's pairwise confidence. Unlike pLDDT (per-residue), PAE is per-residue-pair and captures whether two parts of the structure are correctly placed relative to each other. Units are ångströms of expected positional error.

Q: Which residues are in helices, strands, or loops?
A: Eight-state secondary structure (DSSP): H is the canonical α-helix, G the tighter 3₁₀-helix, I the wider π-helix; E/B are β-structure, T and S are turns and bends, and '-' is everything else. DSSP derives these from the pattern of main-chain N–H···O=C hydrogen bonds, not from the sequence.

Q: What if only a Cα trace is available?
A: P-SEA three-state annotation labels each residue as helix, strand, or coil based purely on the geometry of the Cα trace. It serves as a fallback when 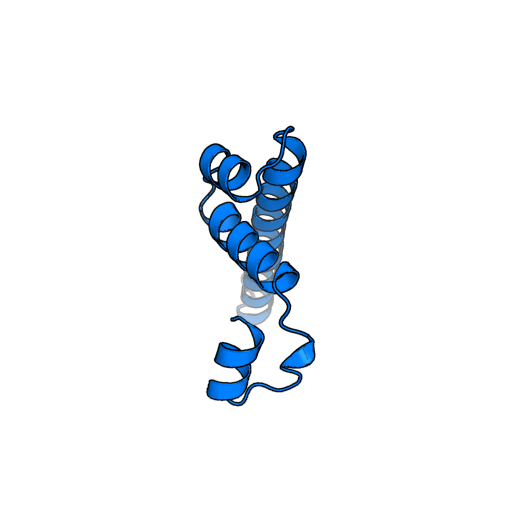the full backbone (and thus DSSP) is unavailable.

Q: What are the backbone torsion angles?
A: φ (phi) and ψ (psi) are the two rotatable backbone dihedrals per residue: φ is the C(i-1)–N–Cα–C torsion, ψ is the N–Cα–C–N(i+1) torsion, both in degrees on (−180°, 180°]. α-helical residues cluster near (−60°, −45°); β-strand residues near (−120°, +130°). A Ramachandran plot is simply a scatter of (φ, ψ) for every residue.

Q: What known structures does this most resemble?
A: Structural nearest neighbors (via Foldseek easy-search vs the PDB). Reported per hit: target PDB id, E-value, and alignment TM-score. A TM-score above ~0.5 is the conventional threshold for 'same fold'.

Q: What family and function is it annotated with?
A: Database cross-references. InterPro integrates a dozen domain/family signature databases into unified entries with residue-range hits. GO terms attach function/process/location labels with evidence codes. CATH codes position the fold in a four-level structural taxonomy. Organism is the NCBI-taxonomy species name.

Q: Which residues are buried vs exposed?
A: Solvent accessibility: the surface area of each residue that a 1.4 Å water probe can touch, in Å². When only backbone atoms are present the absolute values are lower than full-atom SASA (side chains contribute most of the area) and are flagged as backbone-only.

Q: What do the diagnostic plots show?
A: Three diagnostic plots accompany the record. The Cα contact map visualizes the tertiary structure as a 2D adjacency matrix (8 Å cutoff, sequence-local contacts suppressed). The Ramachandran plot shows the distribution of backbone (φ, ψ) torsions, with points in the α and β basins reflecting secondary structure content. The PAE plot shows AlphaFold's inter-residue confidence as a color matrix.

Q: What is the amino-acid chain?
A: The amino-acid sequence is the protein's primary structure: the linear order of residues from the N-terminus to the C-terminus, written in one-letter code. Everything else here — the 3D coordinates, the secondary structure, the domain annotations — is 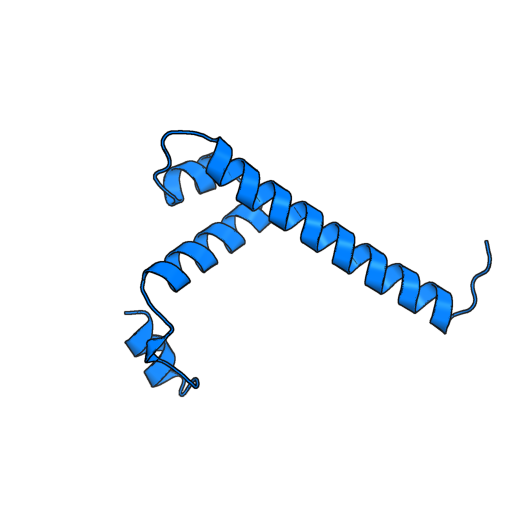ultimately a consequence of this string.

Q: What do the rendered images show?
A: The six renders are orthographic views along the three Cartesian axes in both directions. Representation (cartoon, sticks, or surface) and color scheme (sequence-rainbow or by-chain) vary across proteins so the training set covers all the common visualization conventions.

Q: Where is each backbone atom in 3D?
A: The mmCIF table is the protein's shape written out atom by atom. For each backbone N, Cα, C, and carbonyl O, it records an (x, y, z) coordinate triple in Å plus the residue type, chain letter, and residue number.

Q: How mobile is each atom in the crystal?
A: For experimental (PDB) structures, the B-factor (temperature factor) quantifies the positional spread of each atom in the crystal — a combination of thermal vibration and static disorder — in units of Å². High B-factors mark flexible loops or poorly resolved regions; low B-factors mark the rigid, well-ordered core.

Q: How big and how compact is the whole molecule?
A: Three whole-structure scalars: the radius of gyration (RMS distance of Cα from centroid, in Å), the count of Cα–Cα contacts (pairs closer than 8 Å and separated by more than four residues in sequence — i.e. tertiary, not local, contacts), and the bounding-box dimensions. Together they distinguish compact globular folds from extended fibres or disordered chains.

Q: What does the local fold look like, residue by residue?
A: A 3Di character summarizes, for each residue, the relative orientation of the Cα frame of its nearest spatial neighbor. Because it encodes fold topology rather than chemistry, 3Di alignments detect remote structural similarity that sequence alignment misses.

Q: How confident is the AlphaFold model at each residue?
A: For AlphaFold models, the B-factor field carries pLDDT — the model's own estimate of local accuracy on a 0–100 scale. Regions with pLDDT<50 should be treated as essentially unmodeled; they often correspond to intrinsically disordered segments.